Protein AF-A0AAU9NUT3-F1 (afdb_monomer)

Sequence (115 aa):
MAQRRKIEVSNTNFDGNKPEVNVSFQNAANEVTKLHHQAMNSQHVAFDAGRRHSLEKAFEWVSSKAHDGKSVTSSEFMAYLQHELNDSSANSHQELSENMPCSQDQDMKEEHPHM

Foldseek 3Di:
DDDDDPPPPPPPPPPVPPVVNVVVVVVVVVVVVVVVVVVVVVVVVVVVVVVVVVVVVLVVVCVVCVVVVHHDDPVNSVVVVVVCVVCVVPPPPDPPPDDDPDPDDDDDPPDDDDD

pLDDT: mean 74.07, std 20.13, range [30.62, 95.81]

Mean predicted aligned error: 17.2 Å

Secondary structure (DSSP, 8-state):
---------------TT-HHHHHHHHHHHHHHHHHHHHHHHHHHHHHHHHHHHHHHHHHHHHHHHHHTTPPPPHHHHHHHHHHHHHHTTS-TTSSSSS-------------PPP-

Radius of gyration: 29.27 Å; Cα contacts (8 Å, |Δi|>4): 11; chains: 1; bounding box: 67×73×70 Å

Organism: NCBI:txid75947

Solvent-accessible surface area (backbone atoms only — not comparable to full-atom values): 7428 Å² total; per-residue (Å²): 137,86,82,78,80,79,76,76,74,75,75,70,77,80,58,81,82,39,66,68,58,48,51,53,50,50,52,51,53,49,50,52,52,50,51,49,52,53,50,58,61,46,45,58,55,53,51,53,50,50,53,52,50,54,52,49,52,53,48,53,53,53,51,53,37,47,73,72,74,40,84,85,48,73,66,58,53,51,50,51,51,54,49,52,67,66,53,56,84,73,65,89,76,77,85,84,76,84,85,71,83,78,80,74,81,75,83,76,80,83,80,77,80,90,130

Structure (mmCIF, N/CA/C/O backbone):
data_AF-A0AAU9NUT3-F1
#
_entry.id   AF-A0AAU9NUT3-F1
#
loop_
_atom_site.group_PDB
_atom_site.id
_atom_site.type_symbol
_atom_site.label_atom_id
_atom_site.label_alt_id
_atom_site.label_comp_id
_atom_site.label_asym_id
_atom_site.label_entity_id
_atom_site.label_seq_id
_atom_site.pdbx_PDB_ins_code
_atom_site.Cartn_x
_atom_site.Cartn_y
_atom_site.Cartn_z
_atom_site.occupancy
_atom_site.B_iso_or_equiv
_atom_site.auth_seq_id
_atom_site.auth_comp_id
_atom_site.auth_asym_id
_atom_site.auth_atom_id
_atom_site.pdbx_PDB_model_num
ATOM 1 N N . MET A 1 1 ? 56.119 23.326 -24.899 1.00 35.97 1 MET A N 1
ATOM 2 C CA . MET A 1 1 ? 55.120 23.379 -25.990 1.00 35.97 1 MET A CA 1
ATOM 3 C C . MET A 1 1 ? 54.135 22.241 -25.757 1.00 35.97 1 MET A C 1
ATOM 5 O O . MET A 1 1 ? 54.566 21.098 -25.738 1.00 35.97 1 MET A O 1
ATOM 9 N N . ALA A 1 2 ? 52.869 22.533 -25.447 1.00 41.00 2 ALA A N 1
ATOM 10 C CA . ALA A 1 2 ? 51.874 21.507 -25.125 1.00 41.00 2 ALA A CA 1
ATOM 11 C C . ALA A 1 2 ? 51.241 20.957 -26.412 1.00 41.00 2 ALA A C 1
ATOM 13 O O . ALA A 1 2 ? 50.683 21.713 -27.207 1.00 41.00 2 ALA A O 1
ATOM 14 N N . GLN A 1 3 ? 51.339 19.646 -26.620 1.00 51.09 3 GLN A N 1
ATOM 15 C CA . GLN A 1 3 ? 50.818 18.969 -27.802 1.00 51.09 3 GLN A CA 1
ATOM 16 C C . GLN A 1 3 ? 49.310 18.748 -27.631 1.00 51.09 3 GLN A C 1
ATOM 18 O O . GLN A 1 3 ? 48.872 17.907 -26.843 1.00 51.09 3 GLN A O 1
ATOM 23 N N . ARG A 1 4 ? 48.494 19.544 -28.332 1.00 54.25 4 ARG A N 1
ATOM 24 C CA . ARG A 1 4 ? 47.042 19.335 -28.379 1.00 54.25 4 ARG A CA 1
ATOM 25 C C . ARG A 1 4 ? 46.772 18.074 -29.194 1.00 54.25 4 ARG A C 1
ATOM 27 O O . ARG A 1 4 ? 47.002 18.048 -30.399 1.00 54.25 4 ARG A O 1
ATOM 34 N N . ARG A 1 5 ? 46.288 17.027 -28.527 1.00 61.12 5 ARG A N 1
ATOM 35 C CA . ARG A 1 5 ? 45.735 15.841 -29.184 1.00 61.12 5 ARG A CA 1
ATOM 36 C C . ARG A 1 5 ? 44.453 16.292 -29.880 1.00 61.12 5 ARG A C 1
ATOM 38 O O . ARG A 1 5 ? 43.486 16.650 -29.212 1.00 61.12 5 ARG A O 1
ATOM 45 N N . LYS A 1 6 ? 44.474 16.355 -31.209 1.00 55.59 6 LYS A N 1
ATOM 46 C CA . LYS A 1 6 ? 43.274 16.538 -32.023 1.00 55.59 6 LYS A CA 1
ATOM 47 C C . LYS A 1 6 ? 42.487 15.237 -31.892 1.00 55.59 6 LYS A C 1
ATOM 49 O O . LYS A 1 6 ? 42.820 14.246 -32.529 1.00 55.59 6 LYS A O 1
ATOM 54 N N . ILE A 1 7 ? 41.522 15.221 -30.977 1.00 56.97 7 ILE A N 1
ATOM 55 C CA . ILE A 1 7 ? 40.484 14.197 -30.962 1.00 56.97 7 ILE A CA 1
ATOM 56 C C . ILE A 1 7 ? 39.707 14.453 -32.247 1.00 56.97 7 ILE A C 1
ATOM 58 O O . ILE A 1 7 ? 38.894 15.374 -32.320 1.00 56.97 7 ILE A O 1
ATOM 62 N N . GLU A 1 8 ? 40.041 13.713 -33.300 1.00 46.50 8 GLU A N 1
ATOM 63 C CA . GLU A 1 8 ? 39.135 13.539 -34.420 1.00 46.50 8 GLU A CA 1
ATOM 64 C C . GLU A 1 8 ? 37.942 12.780 -33.859 1.00 46.50 8 GLU A C 1
ATOM 66 O O . GLU A 1 8 ? 37.909 11.555 -33.820 1.00 46.50 8 GLU A O 1
ATOM 71 N N . VAL A 1 9 ? 36.967 13.541 -33.358 1.00 50.12 9 VAL A N 1
ATOM 72 C CA . VAL A 1 9 ? 35.591 13.082 -33.362 1.00 50.12 9 VAL A CA 1
ATOM 73 C C . VAL A 1 9 ? 35.323 12.832 -34.833 1.00 50.12 9 VAL A C 1
ATOM 75 O O . VAL A 1 9 ? 35.131 13.767 -35.613 1.00 50.12 9 VAL A O 1
ATOM 78 N N . SER A 1 10 ? 35.432 11.571 -35.242 1.00 47.41 10 SER A N 1
ATOM 79 C CA . SER A 1 10 ? 34.805 11.105 -36.458 1.00 47.41 10 SER A CA 1
ATOM 80 C C . SER A 1 10 ? 33.329 11.408 -36.252 1.00 47.41 10 SER A C 1
ATOM 82 O O . SER A 1 10 ? 32.600 10.611 -35.670 1.00 47.41 10 SER A O 1
ATOM 84 N N . ASN A 1 11 ? 32.906 12.609 -36.655 1.00 49.56 11 ASN A N 1
ATOM 85 C CA . ASN A 1 11 ? 31.521 12.898 -36.955 1.00 49.56 11 ASN A CA 1
ATOM 86 C C . ASN A 1 11 ? 31.193 11.930 -38.086 1.00 49.56 11 ASN A C 1
ATOM 88 O O . ASN A 1 11 ? 31.322 12.247 -39.267 1.00 49.56 11 ASN A O 1
ATOM 92 N N . THR A 1 12 ? 30.846 10.701 -37.711 1.00 53.09 12 THR A N 1
ATOM 93 C CA . THR A 1 12 ? 30.031 9.822 -38.518 1.00 53.09 12 THR A CA 1
ATOM 94 C C . THR A 1 12 ? 28.829 10.679 -38.839 1.00 53.09 12 THR A C 1
ATOM 96 O O . THR A 1 12 ? 28.011 10.937 -37.958 1.00 53.09 12 THR A O 1
ATOM 99 N N . ASN A 1 13 ? 28.822 11.250 -40.044 1.00 54.72 13 ASN A N 1
ATOM 100 C CA . ASN A 1 13 ? 27.720 12.039 -40.551 1.00 54.72 13 ASN A CA 1
ATOM 101 C C . ASN A 1 13 ? 26.468 11.199 -40.305 1.00 54.72 13 ASN A C 1
ATOM 103 O O . ASN A 1 13 ? 26.283 10.159 -40.943 1.00 54.72 13 ASN A O 1
ATOM 107 N N . PHE A 1 14 ? 25.698 11.590 -39.290 1.00 55.38 14 PHE A N 1
ATOM 108 C CA . PHE A 1 14 ? 24.424 10.991 -38.953 1.00 55.38 14 PHE A CA 1
ATOM 109 C C . PHE A 1 14 ? 23.487 11.416 -40.075 1.00 55.38 14 PHE A C 1
ATOM 111 O O . PHE A 1 14 ? 22.811 12.438 -40.011 1.00 55.38 14 PHE A O 1
ATOM 118 N N . ASP A 1 15 ? 23.576 10.698 -41.186 1.00 58.53 15 ASP A N 1
ATOM 119 C CA . ASP A 1 15 ? 22.682 10.869 -42.308 1.00 58.53 15 ASP A CA 1
ATOM 120 C C . ASP A 1 15 ? 21.357 10.236 -41.897 1.00 58.53 15 ASP A C 1
ATOM 122 O O . ASP A 1 15 ? 21.167 9.022 -41.995 1.00 58.53 15 ASP A O 1
ATOM 126 N N . GLY A 1 16 ? 20.460 11.072 -41.371 1.00 58.41 16 GLY A N 1
ATOM 127 C CA . GLY A 1 16 ? 19.117 10.682 -40.941 1.00 58.41 16 GLY A CA 1
ATOM 128 C C . GLY A 1 16 ? 18.254 10.083 -42.059 1.00 58.41 16 GLY A C 1
ATOM 129 O O . GLY A 1 16 ? 17.160 9.602 -41.778 1.00 58.41 16 GLY A O 1
ATOM 130 N N . ASN A 1 17 ? 18.744 10.071 -43.305 1.00 61.66 17 ASN A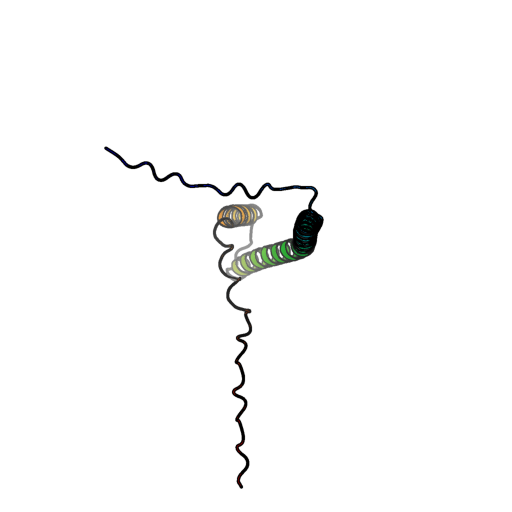 N 1
ATOM 131 C CA . ASN A 1 17 ? 18.096 9.429 -44.446 1.00 61.66 17 ASN A CA 1
ATOM 132 C C . ASN A 1 17 ? 18.559 7.984 -44.672 1.00 61.66 17 ASN A C 1
ATOM 134 O O . ASN A 1 17 ? 18.041 7.313 -45.566 1.00 61.66 17 ASN A O 1
ATOM 138 N N . LYS A 1 18 ? 19.515 7.474 -43.881 1.00 70.50 18 LYS A N 1
ATOM 139 C CA . LYS A 1 18 ? 19.912 6.067 -43.969 1.00 70.50 18 LYS A CA 1
ATOM 140 C C . LYS A 1 18 ? 18.772 5.180 -43.458 1.00 70.50 18 LYS A C 1
ATOM 142 O O . LYS A 1 18 ? 18.404 5.290 -42.284 1.00 70.50 18 LYS A O 1
ATOM 147 N N . PRO A 1 19 ? 18.243 4.264 -44.289 1.00 70.75 19 PRO A N 1
ATOM 148 C CA . PRO A 1 19 ? 17.098 3.434 -43.922 1.00 70.75 19 PRO A CA 1
ATOM 149 C C . PRO A 1 19 ? 17.368 2.591 -42.667 1.00 70.75 19 PRO A C 1
ATOM 151 O O . PRO A 1 19 ? 16.477 2.428 -41.843 1.00 70.75 19 PRO A O 1
ATOM 154 N N . GLU A 1 20 ? 18.607 2.146 -42.447 1.00 73.19 20 GLU A N 1
ATOM 155 C CA . GLU A 1 20 ? 19.003 1.397 -41.243 1.00 73.19 20 GLU A CA 1
ATOM 156 C C . GLU A 1 20 ? 18.885 2.210 -39.943 1.00 73.19 20 GLU A C 1
ATOM 158 O O . GLU A 1 20 ? 18.474 1.676 -38.911 1.00 73.19 20 GLU A O 1
ATOM 163 N N . VAL A 1 21 ? 19.208 3.508 -39.981 1.00 71.12 21 VAL A N 1
ATOM 164 C CA . VAL A 1 21 ? 19.116 4.402 -38.814 1.00 71.12 21 VAL A CA 1
ATOM 165 C C . VAL A 1 21 ? 17.652 4.690 -38.491 1.00 71.12 21 VAL A C 1
ATOM 167 O O . VAL A 1 21 ? 17.260 4.666 -37.325 1.00 71.12 21 VAL A O 1
ATOM 170 N N . ASN A 1 22 ? 16.829 4.888 -39.524 1.00 74.25 22 ASN A N 1
ATOM 171 C CA . ASN A 1 22 ? 15.390 5.086 -39.375 1.00 74.25 22 ASN A CA 1
ATOM 172 C C . ASN A 1 22 ? 14.703 3.834 -38.792 1.00 74.25 22 ASN A C 1
ATOM 174 O O . ASN A 1 22 ? 13.957 3.939 -37.821 1.00 74.25 22 ASN A O 1
ATOM 178 N N . VAL A 1 23 ? 15.039 2.641 -39.296 1.00 83.56 23 VAL A N 1
ATOM 179 C CA . VAL A 1 23 ? 14.519 1.361 -38.780 1.00 83.56 23 VAL A CA 1
ATOM 180 C C . VAL A 1 23 ? 14.963 1.113 -37.338 1.00 83.56 23 VAL A C 1
ATOM 182 O O . VAL A 1 23 ? 14.152 0.717 -36.505 1.00 83.56 23 VAL A O 1
ATOM 185 N N . SER A 1 24 ? 16.228 1.388 -37.009 1.00 82.88 24 SER A N 1
ATOM 186 C CA . SER A 1 24 ? 16.740 1.228 -35.641 1.00 82.88 24 SER A CA 1
ATOM 187 C C . SER A 1 24 ? 16.039 2.166 -34.657 1.00 82.88 24 SER A C 1
ATOM 189 O O . SER A 1 24 ? 15.652 1.743 -33.567 1.00 82.88 24 SER A O 1
ATOM 191 N N . PHE A 1 25 ? 15.822 3.424 -35.052 1.00 87.06 25 PHE A N 1
ATOM 192 C CA . PHE A 1 25 ? 15.072 4.391 -34.254 1.00 87.06 25 PHE A CA 1
ATOM 193 C C . PHE A 1 25 ? 13.615 3.960 -34.064 1.00 87.06 25 PHE A C 1
ATOM 195 O O . PHE A 1 25 ? 13.115 3.969 -32.941 1.00 87.06 25 PHE A O 1
ATOM 202 N N . GLN A 1 26 ? 12.951 3.527 -35.137 1.00 85.50 26 GLN A N 1
ATOM 20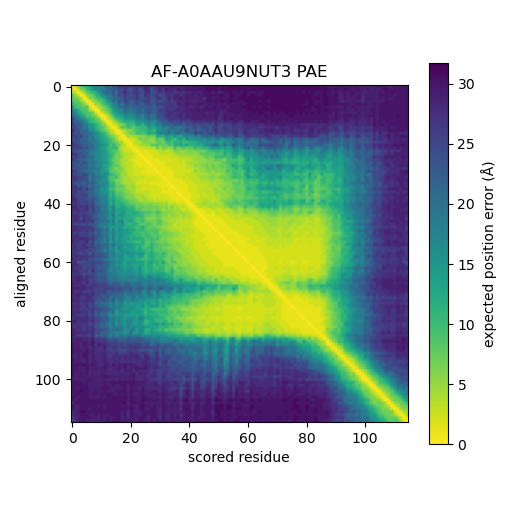3 C CA . GLN A 1 26 ? 11.571 3.057 -35.069 1.00 85.50 26 GLN A CA 1
ATOM 204 C C . GLN A 1 26 ? 11.436 1.833 -34.155 1.00 85.50 26 GLN A C 1
ATOM 206 O O . GLN A 1 26 ? 10.512 1.770 -33.348 1.00 85.50 26 GLN A O 1
ATOM 211 N N . ASN A 1 27 ? 12.374 0.887 -34.228 1.00 89.81 27 ASN A N 1
ATOM 212 C CA . ASN A 1 27 ? 12.397 -0.278 -33.346 1.00 89.81 27 ASN A CA 1
ATOM 213 C C . ASN A 1 27 ? 12.598 0.125 -31.881 1.00 89.81 27 ASN A C 1
ATOM 215 O O . ASN A 1 27 ? 11.864 -0.350 -31.018 1.00 89.81 27 ASN A O 1
ATOM 219 N N . ALA A 1 28 ? 13.522 1.047 -31.595 1.00 90.75 28 ALA A N 1
ATOM 220 C CA . ALA A 1 28 ? 13.710 1.569 -30.243 1.00 90.75 28 ALA A CA 1
ATOM 221 C C . ALA A 1 28 ? 12.444 2.275 -29.721 1.00 90.75 28 ALA A C 1
ATOM 223 O O . ALA A 1 28 ? 12.019 2.026 -28.594 1.00 90.75 28 ALA A O 1
ATOM 224 N N . ALA A 1 29 ? 11.794 3.102 -30.544 1.00 90.25 29 ALA A N 1
ATOM 225 C CA . ALA A 1 29 ? 10.541 3.769 -30.190 1.00 90.25 29 ALA A CA 1
ATOM 226 C C . ALA A 1 29 ? 9.397 2.770 -29.933 1.00 90.25 29 ALA A C 1
ATOM 228 O O . ALA A 1 29 ? 8.605 2.951 -29.002 1.00 90.25 29 ALA A O 1
ATOM 229 N N . ASN A 1 30 ? 9.333 1.688 -30.714 1.00 91.56 30 ASN A N 1
ATOM 230 C CA . ASN A 1 30 ? 8.361 0.614 -30.525 1.00 91.56 30 ASN A CA 1
ATOM 231 C C . ASN A 1 30 ? 8.601 -0.142 -29.211 1.00 91.56 30 ASN A C 1
ATOM 233 O O . ASN A 1 30 ? 7.648 -0.382 -28.472 1.00 91.56 30 ASN A O 1
ATOM 237 N N . GLU A 1 31 ? 9.852 -0.465 -28.874 1.00 94.56 31 GLU A N 1
ATOM 238 C CA . GLU A 1 31 ? 10.183 -1.118 -27.600 1.00 94.56 31 GLU A CA 1
ATOM 239 C C . GLU A 1 31 ? 9.875 -0.218 -26.397 1.00 94.56 31 GLU A C 1
ATOM 241 O O . GLU A 1 31 ? 9.295 -0.684 -25.418 1.00 94.56 31 GLU A O 1
ATOM 246 N N . VAL A 1 32 ? 10.154 1.087 -26.482 1.00 91.81 32 VAL A N 1
ATOM 247 C CA . VAL A 1 32 ? 9.750 2.051 -25.442 1.00 91.81 32 VAL A CA 1
ATOM 248 C C . VAL A 1 32 ? 8.229 2.085 -25.293 1.00 91.81 32 VAL A C 1
ATOM 250 O O . VAL A 1 32 ? 7.711 2.045 -24.177 1.00 91.81 32 VAL A O 1
ATOM 253 N N . THR A 1 33 ? 7.498 2.098 -26.409 1.00 92.62 33 THR A N 1
ATOM 254 C CA . THR A 1 33 ? 6.029 2.073 -26.410 1.00 92.62 33 THR A CA 1
ATOM 255 C C . THR A 1 33 ? 5.497 0.790 -25.775 1.00 92.62 33 THR A C 1
ATOM 257 O O . THR A 1 33 ? 4.558 0.827 -24.981 1.00 92.62 33 THR A O 1
ATOM 260 N N . LYS A 1 34 ? 6.102 -0.356 -26.087 1.00 93.75 34 LYS A N 1
ATOM 261 C CA . LYS A 1 34 ? 5.745 -1.654 -25.512 1.00 93.75 34 LYS A CA 1
ATOM 262 C C . LYS A 1 34 ? 6.018 -1.696 -24.011 1.00 93.75 34 LYS A C 1
ATOM 264 O O . LYS A 1 34 ? 5.130 -2.086 -23.257 1.00 93.75 34 LYS A O 1
ATOM 269 N N . LEU A 1 35 ? 7.196 -1.247 -23.576 1.00 92.31 35 LEU A N 1
ATOM 270 C CA . LEU A 1 35 ? 7.553 -1.172 -22.161 1.00 92.31 35 LEU A CA 1
ATOM 271 C C . LEU A 1 35 ? 6.605 -0.243 -21.400 1.00 92.31 35 LEU A C 1
ATOM 273 O O . LEU A 1 35 ? 6.169 -0.584 -20.306 1.00 92.31 35 LEU A O 1
ATOM 277 N N . HIS A 1 36 ? 6.236 0.894 -21.991 1.00 89.62 36 HIS A N 1
ATOM 278 C CA . HIS A 1 36 ? 5.263 1.807 -21.405 1.00 89.62 36 HIS A CA 1
ATOM 279 C C . HIS A 1 36 ? 3.902 1.131 -21.215 1.00 89.62 36 HIS A C 1
ATOM 281 O O . HIS A 1 36 ? 3.372 1.143 -20.110 1.00 89.62 36 HIS A O 1
ATOM 287 N N . HIS A 1 37 ? 3.351 0.490 -22.250 1.00 90.19 37 HIS A N 1
ATOM 288 C CA . HIS A 1 37 ? 2.086 -0.237 -22.112 1.00 90.19 37 HIS A CA 1
ATOM 289 C C . HIS A 1 37 ? 2.185 -1.364 -21.081 1.00 90.19 37 HIS A C 1
ATOM 291 O O . HIS A 1 37 ? 1.280 -1.527 -20.271 1.00 90.19 37 HIS A O 1
ATOM 297 N N . GLN A 1 38 ? 3.288 -2.113 -21.063 1.00 88.19 38 GLN A N 1
ATOM 298 C CA . GLN A 1 38 ? 3.520 -3.156 -20.067 1.00 88.19 38 GLN A CA 1
ATOM 299 C C . GLN A 1 38 ? 3.554 -2.581 -18.644 1.00 88.19 38 GLN A C 1
ATOM 301 O O . GLN A 1 38 ? 2.889 -3.113 -17.755 1.00 88.19 38 GLN A O 1
ATOM 306 N N . ALA A 1 39 ? 4.270 -1.474 -18.435 1.00 86.25 39 ALA A N 1
ATOM 307 C CA . ALA A 1 39 ? 4.337 -0.782 -17.155 1.00 86.25 39 ALA A CA 1
ATOM 308 C C . ALA A 1 39 ? 2.956 -0.258 -16.730 1.00 86.25 39 ALA A C 1
ATOM 310 O O . ALA A 1 39 ? 2.526 -0.515 -15.608 1.00 86.25 39 ALA A O 1
ATOM 311 N N . MET A 1 40 ? 2.219 0.388 -17.635 1.00 88.19 40 MET A N 1
ATOM 312 C CA . MET A 1 40 ? 0.860 0.879 -17.378 1.00 88.19 40 MET A CA 1
ATOM 313 C C . MET A 1 40 ? -0.113 -0.256 -17.045 1.00 88.19 40 MET A C 1
ATOM 315 O O . MET A 1 40 ? -0.892 -0.149 -16.101 1.00 88.19 40 MET A O 1
ATOM 319 N N . ASN A 1 41 ? -0.025 -1.387 -17.746 1.00 83.31 41 ASN A N 1
ATOM 320 C CA . ASN A 1 41 ? -0.839 -2.563 -17.442 1.00 83.31 41 ASN A CA 1
ATOM 321 C C . ASN A 1 41 ? -0.494 -3.137 -16.057 1.00 83.31 41 ASN A C 1
ATOM 323 O O . ASN A 1 41 ? -1.385 -3.546 -15.313 1.00 83.31 41 ASN A O 1
ATOM 327 N N . SER A 1 42 ? 0.789 -3.126 -15.678 1.00 84.81 42 SER A N 1
ATOM 328 C CA . SER A 1 42 ? 1.228 -3.562 -14.347 1.00 84.81 42 SER A CA 1
ATOM 329 C C . SER A 1 42 ? 0.884 -2.570 -13.230 1.00 84.81 42 SER A C 1
ATOM 331 O O . SER A 1 42 ? 0.723 -2.985 -12.085 1.00 84.81 42 SER A O 1
ATOM 333 N N . GLN A 1 43 ? 0.697 -1.282 -13.545 1.00 86.19 43 GLN A N 1
ATOM 334 C CA . GLN A 1 43 ? 0.354 -0.246 -12.569 1.00 86.19 43 GLN A CA 1
ATOM 335 C C . GLN A 1 43 ? -0.970 -0.551 -11.868 1.00 86.19 43 GLN A C 1
ATOM 337 O O . GLN A 1 43 ? -1.063 -0.415 -10.650 1.00 86.19 43 GLN A O 1
ATOM 342 N N . HIS A 1 44 ? -1.981 -0.998 -12.617 1.00 86.88 44 HIS A N 1
ATOM 343 C CA . HIS A 1 44 ? -3.277 -1.359 -12.042 1.00 86.88 44 HIS A CA 1
ATOM 344 C C . HIS A 1 44 ? -3.142 -2.513 -11.038 1.00 86.88 44 HIS A C 1
ATOM 346 O O . HIS A 1 44 ? -3.684 -2.457 -9.936 1.00 86.88 44 HIS A O 1
ATOM 352 N N . VAL A 1 45 ? -2.363 -3.539 -11.392 1.00 88.12 45 VAL A N 1
ATOM 353 C CA . VAL A 1 45 ? -2.111 -4.700 -10.527 1.00 88.12 45 VAL A CA 1
ATOM 354 C C . VAL A 1 45 ? -1.331 -4.295 -9.275 1.00 88.12 45 VAL A C 1
ATOM 356 O O . VAL A 1 45 ? -1.706 -4.687 -8.172 1.00 88.12 45 VAL A O 1
ATOM 359 N N . ALA A 1 46 ? -0.285 -3.479 -9.426 1.00 87.25 46 ALA A N 1
ATOM 360 C CA . ALA A 1 46 ? 0.507 -2.974 -8.308 1.00 87.25 46 ALA A CA 1
ATOM 361 C C . ALA A 1 46 ? -0.335 -2.109 -7.356 1.00 87.25 46 ALA A C 1
ATOM 363 O O . ALA A 1 46 ? -0.247 -2.256 -6.138 1.00 87.25 46 ALA A O 1
ATOM 364 N N . PHE A 1 47 ? -1.207 -1.255 -7.899 1.00 86.38 47 PHE A N 1
ATOM 365 C CA . PHE A 1 47 ? -2.131 -0.449 -7.106 1.00 86.38 47 PHE A CA 1
ATOM 366 C C . PHE A 1 47 ? -3.132 -1.316 -6.332 1.00 86.38 47 PHE A C 1
ATOM 368 O O . PHE A 1 47 ? -3.344 -1.111 -5.136 1.00 86.38 47 PHE A O 1
ATOM 375 N N . ASP A 1 48 ? -3.718 -2.322 -6.983 1.00 91.56 48 ASP A N 1
ATOM 376 C CA . ASP A 1 48 ? -4.634 -3.260 -6.333 1.00 91.56 48 ASP A CA 1
ATOM 377 C C . ASP A 1 48 ? -3.946 -4.089 -5.240 1.00 91.56 48 ASP A C 1
ATOM 379 O O . ASP A 1 48 ? -4.546 -4.343 -4.191 1.00 91.56 48 ASP A O 1
ATOM 383 N N . ALA A 1 49 ? -2.699 -4.512 -5.466 1.00 90.94 49 ALA A N 1
ATOM 384 C CA . ALA A 1 49 ? -1.880 -5.182 -4.461 1.00 90.94 49 ALA A CA 1
ATOM 385 C C . ALA A 1 49 ? -1.623 -4.267 -3.254 1.00 90.94 49 ALA A C 1
ATOM 387 O O . ALA A 1 49 ? -1.891 -4.674 -2.125 1.00 90.94 49 ALA A O 1
ATOM 388 N N . GLY A 1 50 ? -1.227 -3.012 -3.491 1.00 90.69 50 GLY A N 1
ATOM 389 C CA . GLY A 1 50 ? -1.021 -2.013 -2.440 1.00 90.69 50 GLY A CA 1
ATOM 390 C C . GLY A 1 50 ? -2.285 -1.732 -1.623 1.00 90.69 50 GLY A C 1
ATOM 391 O O . GLY A 1 50 ? -2.239 -1.723 -0.394 1.00 90.69 50 GLY A O 1
ATOM 392 N N . ARG A 1 51 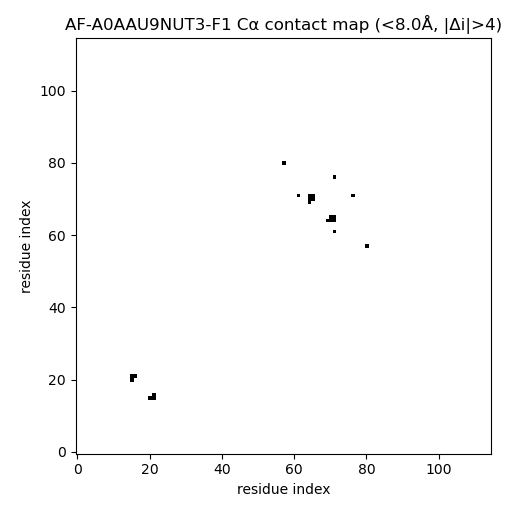? -3.447 -1.591 -2.27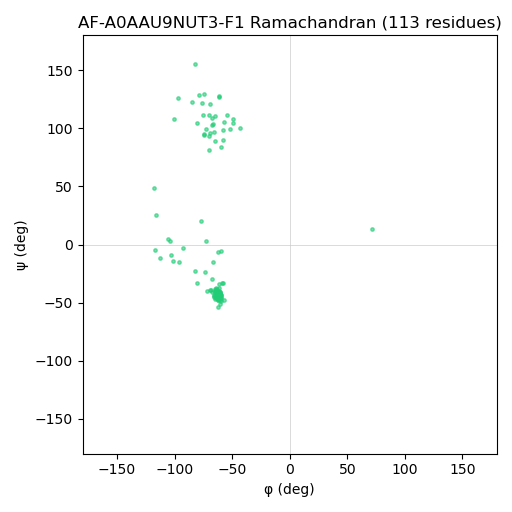9 1.00 91.12 51 ARG A N 1
ATOM 393 C CA . ARG A 1 51 ? -4.735 -1.406 -1.589 1.00 91.12 51 ARG A CA 1
ATOM 394 C C . ARG A 1 51 ? -5.053 -2.590 -0.680 1.00 91.12 51 ARG A C 1
ATOM 396 O O . ARG A 1 51 ? -5.399 -2.388 0.481 1.00 91.12 51 ARG A O 1
ATOM 403 N N . ARG A 1 52 ? -4.922 -3.818 -1.185 1.00 95.31 52 ARG A N 1
ATOM 404 C CA . ARG A 1 52 ? -5.181 -5.032 -0.397 1.00 95.31 52 ARG A CA 1
ATOM 405 C C . ARG A 1 52 ? -4.238 -5.129 0.798 1.00 95.31 52 ARG A C 1
ATOM 407 O O . ARG A 1 52 ? -4.710 -5.337 1.908 1.00 95.31 52 ARG A O 1
ATOM 414 N N . HIS A 1 53 ? -2.954 -4.874 0.570 1.00 93.56 53 HIS A N 1
ATOM 415 C CA . HIS A 1 53 ? -1.946 -4.864 1.620 1.00 93.56 53 HIS A CA 1
ATOM 416 C C . HIS A 1 53 ? -2.254 -3.820 2.706 1.00 93.56 53 HIS A C 1
ATOM 418 O O . HIS A 1 53 ? -2.251 -4.141 3.889 1.00 93.56 53 HIS A O 1
ATOM 424 N N . SER A 1 54 ? -2.622 -2.591 2.328 1.00 91.25 54 SER A N 1
ATOM 425 C CA . SER A 1 54 ? -2.980 -1.550 3.306 1.00 91.25 54 SER A CA 1
ATOM 426 C C . SER A 1 54 ? -4.191 -1.922 4.170 1.00 91.25 54 SER A C 1
ATOM 428 O O . SER A 1 54 ? -4.208 -1.644 5.369 1.00 91.25 54 SER A O 1
ATOM 430 N N . LEU A 1 55 ? -5.192 -2.590 3.584 1.00 94.75 55 LEU A N 1
ATOM 431 C CA . LEU A 1 55 ? -6.371 -3.055 4.314 1.00 94.75 55 LEU A CA 1
ATOM 432 C C . LEU A 1 55 ? -6.016 -4.183 5.282 1.00 94.75 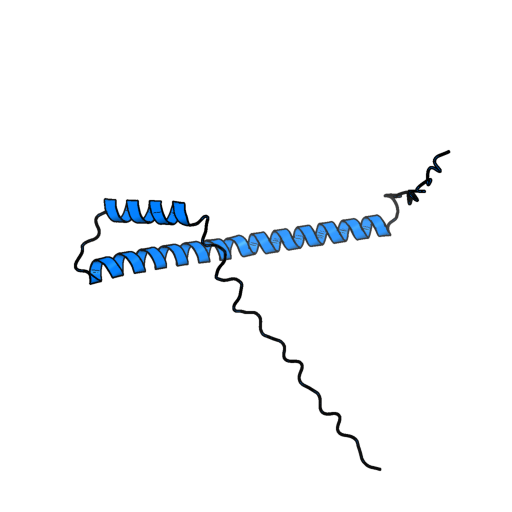55 LEU A C 1
ATOM 434 O O . LEU A 1 55 ? -6.526 -4.210 6.398 1.00 94.75 55 LEU A O 1
ATOM 438 N N . GLU A 1 56 ? -5.127 -5.082 4.870 1.00 95.81 56 GLU A N 1
ATOM 439 C CA . GLU A 1 56 ? -4.632 -6.170 5.707 1.00 95.81 56 GLU A CA 1
ATOM 440 C C . GLU A 1 56 ? -3.854 -5.641 6.915 1.00 95.81 56 GLU A C 1
ATOM 442 O O . GLU A 1 56 ? -4.161 -6.020 8.043 1.00 95.81 56 GLU A O 1
ATOM 447 N N . LYS A 1 57 ? -2.948 -4.675 6.713 1.00 94.69 57 LYS A N 1
ATOM 448 C CA . LYS A 1 57 ? -2.226 -4.002 7.806 1.00 94.69 57 LYS A CA 1
ATOM 449 C C . LYS A 1 57 ? -3.169 -3.304 8.786 1.00 94.69 57 LYS A C 1
ATOM 451 O O . LYS A 1 57 ? -3.027 -3.461 9.998 1.00 94.69 57 LYS A O 1
ATOM 456 N N . ALA A 1 58 ? -4.167 -2.581 8.277 1.00 94.06 58 ALA A N 1
ATOM 457 C CA . ALA A 1 58 ? -5.162 -1.928 9.123 1.00 94.06 58 ALA A CA 1
ATOM 458 C C . ALA A 1 58 ? -5.986 -2.943 9.930 1.00 94.06 58 ALA A C 1
ATOM 460 O O . ALA A 1 58 ? -6.226 -2.742 11.121 1.00 94.06 58 ALA A O 1
ATOM 461 N N . PHE A 1 59 ? -6.392 -4.048 9.304 1.00 94.50 59 PHE A N 1
ATOM 462 C CA . PHE A 1 59 ? -7.125 -5.115 9.976 1.00 94.50 59 PHE A CA 1
ATOM 463 C C . PHE A 1 59 ? -6.279 -5.817 11.045 1.00 94.50 59 PHE A C 1
ATOM 465 O O . PHE A 1 59 ? -6.764 -6.037 12.157 1.00 94.50 59 PHE A O 1
ATOM 472 N N . GLU A 1 60 ? -5.020 -6.131 10.738 1.00 95.12 60 GLU A N 1
ATOM 473 C CA . GLU A 1 60 ? -4.051 -6.705 11.675 1.00 95.12 60 GLU A CA 1
ATOM 474 C C . GLU A 1 60 ? -3.886 -5.800 12.903 1.00 95.12 60 GLU A C 1
ATOM 476 O O . GLU A 1 60 ? -4.003 -6.257 14.042 1.00 95.12 60 GLU A O 1
ATOM 481 N N . TRP A 1 61 ? -3.707 -4.495 12.681 1.00 95.12 61 TRP A N 1
ATOM 482 C CA . TRP A 1 61 ? -3.568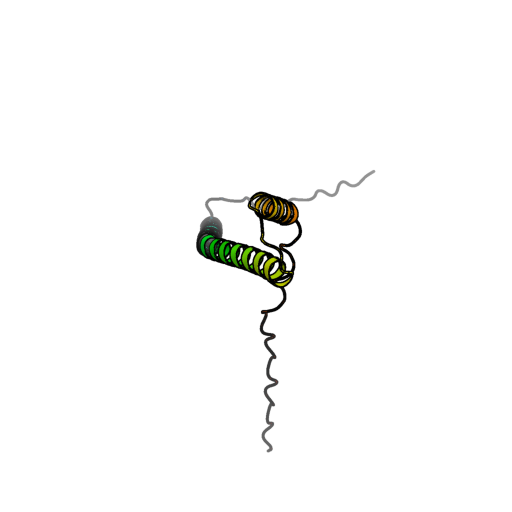 -3.519 13.756 1.00 95.12 61 TRP A CA 1
ATOM 483 C C . TRP A 1 61 ? -4.822 -3.433 14.636 1.00 95.12 61 TRP A C 1
ATOM 485 O O . TRP A 1 61 ? -4.716 -3.507 15.862 1.00 95.12 61 TRP A O 1
ATOM 495 N N . VAL A 1 62 ? -6.020 -3.334 14.043 1.00 94.38 62 VAL A N 1
ATOM 496 C CA . VAL A 1 62 ? -7.282 -3.305 14.810 1.00 94.38 62 VAL A CA 1
ATOM 497 C C . VAL A 1 62 ? -7.469 -4.600 15.603 1.00 94.38 62 VAL A C 1
ATOM 499 O O . VAL A 1 62 ? -7.841 -4.556 16.776 1.00 94.38 62 VAL A O 1
ATOM 502 N N . SER A 1 63 ? -7.174 -5.749 14.993 1.00 94.44 63 SER A N 1
ATOM 503 C CA . SER A 1 63 ? -7.278 -7.061 15.642 1.00 94.44 63 SER A CA 1
ATOM 504 C C . SER A 1 63 ? -6.319 -7.182 16.825 1.00 94.44 63 SER A C 1
ATOM 506 O O . SER A 1 63 ? -6.708 -7.675 17.883 1.00 94.44 63 SER A O 1
ATOM 508 N N . SER A 1 64 ? -5.098 -6.657 16.691 1.00 93.75 64 SER A N 1
ATOM 509 C CA . SER A 1 64 ? -4.136 -6.555 17.791 1.00 93.75 64 SER A CA 1
ATOM 5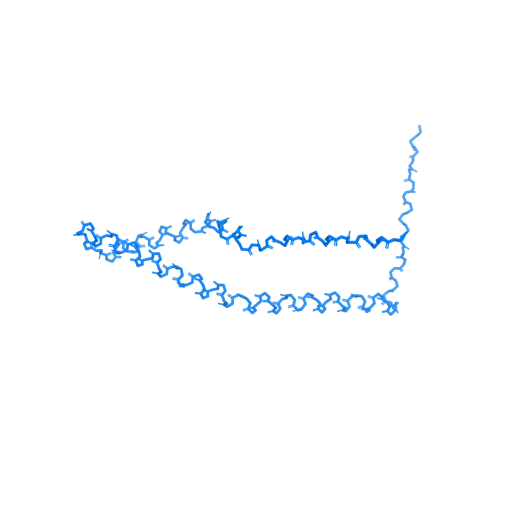10 C C . SER A 1 64 ? -4.680 -5.709 18.949 1.00 93.75 64 SER A C 1
ATOM 512 O O . SER A 1 64 ? -4.577 -6.123 20.104 1.00 93.75 64 SER A O 1
ATOM 514 N N . LYS A 1 65 ? -5.325 -4.566 18.675 1.00 93.50 65 LYS A N 1
ATOM 515 C CA . LYS A 1 65 ? -5.949 -3.746 19.732 1.00 93.50 65 LYS A CA 1
ATOM 516 C C . LYS A 1 65 ? -7.111 -4.461 20.417 1.00 93.50 65 LYS A C 1
ATOM 518 O O . LYS A 1 65 ? -7.215 -4.409 21.642 1.00 93.50 65 LYS A O 1
ATOM 523 N N . ALA A 1 66 ? -7.945 -5.159 19.649 1.00 89.62 66 ALA A N 1
ATOM 524 C CA . ALA A 1 66 ? -9.058 -5.928 20.192 1.00 89.62 66 ALA A CA 1
ATOM 525 C C . ALA A 1 66 ? -8.576 -7.087 21.081 1.00 89.62 66 ALA A C 1
ATOM 527 O O . ALA A 1 66 ? -9.155 -7.322 22.141 1.00 89.62 66 ALA A O 1
ATOM 528 N N . HIS A 1 67 ? -7.493 -7.769 20.693 1.00 91.69 67 HIS A N 1
ATOM 529 C CA . HIS A 1 67 ? -6.863 -8.813 21.504 1.00 91.69 67 HIS A CA 1
ATOM 530 C C . HIS A 1 67 ? -6.339 -8.273 22.848 1.00 91.69 67 HIS A C 1
ATOM 532 O O . HIS A 1 67 ? -6.454 -8.946 23.870 1.00 91.69 67 HIS A O 1
ATOM 538 N N . ASP A 1 68 ? -5.862 -7.026 22.885 1.00 90.38 68 ASP A N 1
ATOM 539 C CA . ASP A 1 68 ? -5.483 -6.324 24.122 1.00 90.38 68 ASP A CA 1
ATOM 540 C C . ASP A 1 68 ? -6.690 -5.890 24.986 1.00 90.38 68 ASP A C 1
ATOM 542 O O . ASP A 1 68 ? -6.519 -5.196 25.993 1.00 90.38 68 ASP A O 1
ATOM 546 N N . GLY A 1 69 ? -7.922 -6.230 24.587 1.00 87.75 69 GLY A N 1
ATOM 547 C CA . GLY A 1 69 ? -9.156 -5.786 25.239 1.00 87.75 69 GLY A CA 1
ATOM 548 C C . GLY A 1 69 ? -9.466 -4.301 25.025 1.00 87.75 69 GLY A C 1
ATOM 549 O O . GLY A 1 69 ? -10.314 -3.741 25.720 1.00 87.75 69 GLY A O 1
ATOM 550 N N . LYS A 1 70 ? -8.779 -3.643 24.082 1.00 86.44 70 LYS A N 1
ATOM 551 C CA . LYS A 1 70 ? -8.946 -2.217 23.790 1.00 86.44 70 LYS A CA 1
ATOM 552 C C . LYS A 1 70 ? -9.898 -2.041 22.615 1.00 86.44 70 LYS A C 1
ATOM 554 O O . LYS A 1 70 ? -9.686 -2.576 21.529 1.00 86.44 70 LYS A O 1
ATOM 559 N N . SER A 1 71 ? -10.936 -1.239 22.822 1.00 89.00 71 SER A N 1
ATOM 560 C CA . SER A 1 71 ? -11.752 -0.734 21.721 1.00 89.00 71 SER A CA 1
ATOM 561 C C . SER A 1 71 ? -10.974 0.347 20.979 1.00 89.00 71 SER A C 1
ATOM 563 O O . SER A 1 71 ? -10.514 1.298 21.603 1.00 89.00 71 SER A O 1
ATOM 565 N N . VAL A 1 72 ? -10.878 0.235 19.657 1.00 91.88 72 VAL A N 1
ATO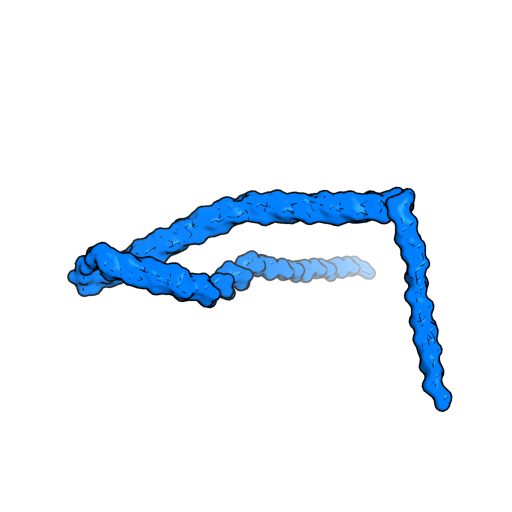M 566 C CA . VAL A 1 72 ? -10.275 1.271 18.811 1.00 91.88 72 VAL A CA 1
ATOM 567 C C . VAL A 1 72 ? -11.255 2.428 18.650 1.00 91.88 72 VAL A C 1
ATOM 569 O O . VAL A 1 72 ? -12.366 2.248 18.150 1.00 91.88 72 VAL A O 1
ATOM 572 N N . THR A 1 73 ? -10.848 3.629 19.049 1.00 94.62 73 THR A N 1
ATOM 573 C CA . THR A 1 73 ? -11.595 4.860 18.760 1.00 94.62 73 THR A CA 1
ATOM 574 C C . THR A 1 73 ? -11.285 5.375 17.352 1.00 94.62 73 THR A C 1
ATOM 576 O O . THR A 1 73 ? -10.206 5.137 16.805 1.00 94.62 73 THR A O 1
ATOM 579 N N . SER A 1 74 ? -12.201 6.148 16.755 1.00 93.69 74 SER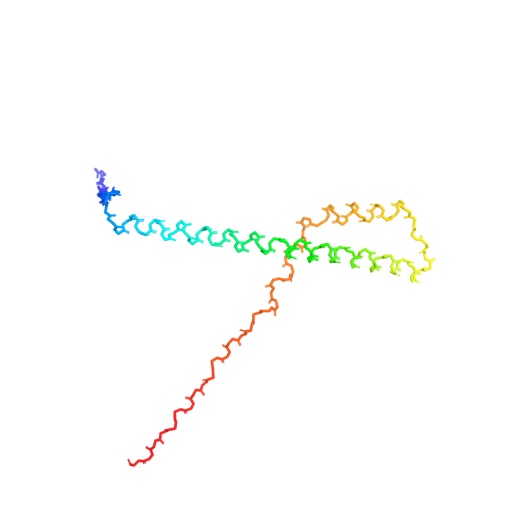 A N 1
ATOM 580 C CA . SER A 1 74 ? -11.970 6.745 15.429 1.00 93.69 74 SER A CA 1
ATOM 581 C C . SER A 1 74 ? -10.724 7.639 15.388 1.00 93.69 74 SER A C 1
ATOM 583 O O . SER A 1 74 ? -10.041 7.677 14.370 1.00 93.69 74 SER A O 1
ATOM 585 N N . SER A 1 75 ? -10.393 8.328 16.486 1.00 94.62 75 SER A N 1
ATOM 586 C CA . SER A 1 75 ? -9.182 9.150 16.586 1.00 94.62 75 SER A CA 1
ATOM 587 C C . SER A 1 75 ? -7.899 8.322 16.564 1.00 94.62 75 SER A C 1
ATOM 589 O O . SER A 1 75 ? -6.948 8.706 15.892 1.00 94.62 75 SER A O 1
ATOM 591 N N . GLU A 1 76 ? -7.868 7.181 17.256 1.00 94.44 76 GLU A N 1
ATOM 592 C CA . GLU A 1 76 ? -6.697 6.294 17.265 1.00 94.44 76 GLU A CA 1
ATOM 593 C C . GLU A 1 76 ? -6.485 5.641 15.901 1.00 94.44 76 GLU A C 1
ATOM 595 O O . GLU A 1 76 ? -5.351 5.548 15.437 1.00 94.44 76 GLU A O 1
ATOM 600 N N . PHE A 1 77 ? -7.570 5.243 15.233 1.00 94.31 77 PHE A N 1
ATOM 601 C CA . PHE A 1 77 ? -7.494 4.718 13.873 1.00 94.31 77 PHE A CA 1
ATOM 602 C C . PHE A 1 77 ? -6.982 5.775 12.883 1.00 94.31 77 PHE A C 1
ATOM 604 O O . PHE A 1 77 ? -6.097 5.491 12.081 1.00 94.31 77 PHE A O 1
ATOM 611 N N . MET A 1 78 ? -7.473 7.017 12.972 1.00 95.44 78 MET A N 1
ATOM 612 C CA . MET A 1 78 ? -6.974 8.118 12.140 1.00 95.44 78 MET A CA 1
ATOM 613 C C . MET A 1 78 ? -5.496 8.424 12.401 1.00 95.44 78 MET A C 1
ATOM 615 O O . MET A 1 78 ? -4.750 8.638 11.448 1.00 95.44 78 MET A O 1
ATOM 619 N N . ALA A 1 79 ? -5.062 8.408 13.664 1.00 94.75 79 ALA A N 1
ATOM 620 C CA . ALA A 1 79 ? -3.658 8.603 14.019 1.00 94.75 79 ALA A CA 1
ATOM 621 C C . ALA A 1 79 ? -2.768 7.474 13.470 1.00 94.75 79 ALA A C 1
ATOM 623 O O . ALA A 1 79 ? -1.695 7.749 12.939 1.00 94.75 79 ALA A O 1
ATOM 624 N N . TYR A 1 80 ? -3.235 6.222 13.535 1.00 94.56 80 TYR A N 1
ATOM 625 C CA . TYR A 1 80 ? -2.552 5.075 12.935 1.00 94.56 80 TYR A CA 1
ATOM 626 C C . TYR A 1 80 ? -2.391 5.234 11.418 1.00 94.56 80 TYR A C 1
ATOM 628 O O . TYR A 1 80 ? -1.286 5.103 10.902 1.00 94.56 80 TYR A O 1
ATOM 636 N N . LEU A 1 81 ? -3.463 5.594 10.706 1.00 93.75 81 LEU A N 1
ATOM 637 C CA . LEU A 1 81 ? -3.388 5.814 9.260 1.00 93.75 81 LEU A CA 1
ATOM 638 C C . LEU A 1 81 ? -2.431 6.954 8.899 1.00 93.75 81 LEU A C 1
ATOM 640 O O . LEU A 1 81 ? -1.647 6.818 7.968 1.00 93.75 81 LEU A O 1
ATOM 644 N N . GLN A 1 82 ? -2.473 8.072 9.626 1.00 93.50 82 GLN A N 1
ATOM 645 C CA . GLN A 1 82 ? -1.557 9.192 9.393 1.00 93.50 82 GLN A CA 1
ATOM 646 C C . GLN A 1 82 ? -0.096 8.793 9.610 1.00 93.50 82 GLN A C 1
ATOM 648 O O . GLN A 1 82 ? 0.761 9.199 8.829 1.00 93.50 82 GLN A O 1
ATOM 653 N N . HIS A 1 83 ? 0.174 7.985 10.635 1.00 92.94 83 HIS A N 1
ATOM 654 C CA . HIS A 1 83 ? 1.499 7.442 10.904 1.00 92.94 83 HIS A CA 1
ATOM 655 C C . HIS A 1 83 ? 1.986 6.547 9.756 1.00 92.94 83 HIS A C 1
ATOM 657 O O . HIS A 1 83 ? 3.030 6.821 9.175 1.00 92.94 83 HIS A O 1
ATOM 663 N N . GLU A 1 84 ? 1.205 5.537 9.363 1.00 90.56 84 GLU A N 1
ATOM 664 C CA . GLU A 1 84 ? 1.564 4.616 8.272 1.00 90.56 84 GLU A CA 1
ATOM 665 C C . GLU A 1 84 ? 1.752 5.335 6.928 1.00 90.56 84 GLU A C 1
ATOM 667 O O . GLU A 1 84 ? 2.694 5.062 6.182 1.00 90.56 84 GLU A O 1
ATOM 672 N N . LEU A 1 85 ? 0.890 6.306 6.616 1.00 88.44 85 LEU A N 1
ATOM 673 C CA . LEU A 1 85 ? 1.010 7.099 5.391 1.00 88.44 85 LEU A CA 1
ATOM 674 C C . LEU A 1 85 ? 2.250 8.000 5.399 1.00 88.44 85 LEU A C 1
ATOM 676 O O . LEU A 1 85 ? 2.814 8.253 4.339 1.00 88.44 85 LEU A O 1
ATOM 680 N N . ASN A 1 86 ? 2.700 8.455 6.568 1.00 87.38 86 ASN A N 1
ATOM 681 C CA . ASN A 1 86 ? 3.917 9.251 6.692 1.00 87.38 86 ASN A CA 1
ATOM 682 C C . ASN A 1 86 ? 5.194 8.384 6.682 1.00 87.38 86 ASN A C 1
ATOM 684 O O . ASN A 1 86 ? 6.206 8.802 6.122 1.00 87.38 86 ASN A O 1
ATOM 688 N N . ASP A 1 87 ? 5.138 7.166 7.228 1.00 66.75 87 ASP A N 1
ATOM 689 C CA . ASP A 1 87 ? 6.268 6.221 7.282 1.00 66.75 87 ASP A CA 1
ATOM 690 C C . ASP A 1 87 ? 6.471 5.419 5.986 1.00 66.75 87 ASP A C 1
ATOM 692 O O . ASP A 1 87 ? 7.577 4.962 5.688 1.00 66.75 87 ASP A O 1
ATOM 696 N N . SER A 1 88 ? 5.433 5.282 5.158 1.00 58.66 88 SER A N 1
ATOM 697 C CA . SER A 1 88 ? 5.475 4.512 3.902 1.00 58.66 88 SER A CA 1
ATOM 698 C C . SER A 1 88 ? 6.468 5.027 2.842 1.00 58.66 88 SER A C 1
ATOM 700 O O . SER A 1 88 ? 6.737 4.324 1.868 1.00 58.66 88 SER A O 1
ATOM 702 N N . SER A 1 89 ? 7.117 6.178 3.061 1.00 53.81 89 SER A N 1
ATOM 703 C CA . SER A 1 89 ? 8.293 6.609 2.288 1.00 53.81 89 SER A CA 1
ATOM 704 C C . SER A 1 89 ? 9.535 5.719 2.498 1.00 53.81 89 SER A C 1
ATOM 706 O O . SER A 1 89 ? 10.483 5.844 1.722 1.00 53.81 89 SER A O 1
ATOM 708 N N . ALA A 1 90 ? 9.573 4.860 3.525 1.00 49.81 90 ALA A N 1
ATOM 709 C CA . ALA A 1 90 ? 10.768 4.098 3.908 1.00 49.81 90 ALA A CA 1
ATOM 710 C C . ALA A 1 90 ? 10.674 2.571 3.692 1.00 49.81 90 ALA A C 1
ATOM 712 O O . ALA A 1 90 ? 11.699 1.897 3.774 1.00 49.81 90 ALA A O 1
ATOM 713 N N . ASN A 1 91 ? 9.490 2.009 3.404 1.00 50.34 91 ASN A N 1
ATOM 714 C CA . ASN A 1 91 ? 9.264 0.553 3.479 1.00 50.34 91 ASN A CA 1
ATOM 715 C C . ASN A 1 91 ? 9.171 -0.183 2.123 1.00 50.34 91 ASN A C 1
ATOM 717 O O . ASN A 1 91 ? 8.930 -1.385 2.069 1.00 50.34 91 ASN A O 1
ATOM 721 N N . SER A 1 92 ? 9.386 0.497 0.996 1.00 51.22 92 SER A N 1
ATOM 722 C CA . SER A 1 92 ? 9.270 -0.087 -0.353 1.00 51.22 92 SER A CA 1
ATOM 723 C C . SER A 1 92 ? 10.461 -0.967 -0.786 1.00 51.22 92 SER A C 1
ATOM 725 O O . SER A 1 92 ? 10.664 -1.167 -1.981 1.00 51.22 92 SER A O 1
ATOM 727 N N . HIS A 1 93 ? 11.273 -1.483 0.146 1.00 44.62 93 HIS A N 1
ATOM 728 C CA . HIS A 1 93 ? 12.546 -2.155 -0.164 1.00 44.62 93 HIS A CA 1
ATOM 729 C C . HIS A 1 93 ? 12.643 -3.642 0.225 1.00 44.62 93 HIS A C 1
ATOM 731 O O . HIS A 1 93 ? 13.654 -4.260 -0.102 1.00 44.62 93 HIS A O 1
ATOM 737 N N . GLN A 1 94 ? 11.648 -4.245 0.890 1.00 46.09 94 GLN A N 1
ATOM 738 C CA . GLN A 1 94 ? 11.817 -5.606 1.438 1.00 46.09 94 GLN A CA 1
ATOM 739 C C . GLN A 1 94 ? 11.299 -6.775 0.580 1.00 46.09 94 GLN A C 1
ATOM 741 O O . GLN A 1 94 ? 11.745 -7.893 0.800 1.00 46.09 94 GLN A O 1
ATOM 746 N N . GLU A 1 95 ? 10.466 -6.563 -0.442 1.00 45.84 95 GLU A N 1
ATOM 747 C CA . GLU A 1 95 ? 9.748 -7.673 -1.116 1.00 45.84 95 GLU A CA 1
ATOM 748 C C . GLU A 1 95 ? 10.115 -7.878 -2.602 1.00 45.84 95 GLU A C 1
ATOM 750 O O . GLU A 1 95 ? 9.323 -8.383 -3.390 1.00 45.84 95 GLU A O 1
ATOM 755 N N . LEU A 1 96 ? 11.317 -7.483 -3.033 1.00 48.44 96 LEU A N 1
ATOM 756 C CA . LEU A 1 96 ? 11.812 -7.779 -4.394 1.00 48.44 96 LEU A CA 1
ATOM 757 C C . LEU A 1 96 ? 12.864 -8.901 -4.435 1.00 48.44 96 LEU A C 1
ATOM 759 O O . LEU A 1 96 ? 13.380 -9.203 -5.508 1.00 48.44 96 LEU A O 1
ATOM 763 N N . SER A 1 97 ? 13.179 -9.536 -3.297 1.00 51.59 97 SER A N 1
ATOM 764 C CA . SER A 1 97 ? 14.321 -10.459 -3.204 1.00 51.59 97 SER A CA 1
ATOM 765 C C . SER A 1 97 ? 13.997 -11.960 -3.253 1.00 51.59 97 SER A C 1
ATOM 767 O O . SER A 1 97 ? 14.936 -12.729 -3.440 1.00 51.59 97 SER A O 1
ATOM 769 N N . GLU A 1 98 ? 12.748 -12.420 -3.102 1.00 48.56 98 GLU A N 1
ATOM 770 C CA . GLU A 1 98 ? 12.517 -13.859 -2.823 1.00 48.56 98 GLU A CA 1
ATOM 771 C C . GLU A 1 98 ? 12.034 -14.746 -3.981 1.00 48.56 98 GLU A C 1
ATOM 773 O O . GLU A 1 98 ? 12.115 -15.963 -3.854 1.00 48.56 98 GLU A O 1
ATOM 778 N N . ASN A 1 99 ? 11.657 -14.220 -5.152 1.00 53.22 99 ASN A N 1
ATOM 779 C CA . ASN A 1 99 ? 11.101 -15.066 -6.227 1.00 53.22 99 ASN A CA 1
ATOM 780 C C . ASN A 1 99 ? 11.923 -15.081 -7.526 1.00 53.22 99 ASN A C 1
ATOM 782 O O . ASN A 1 99 ? 11.371 -14.953 -8.620 1.00 53.22 99 ASN A O 1
ATOM 786 N N . MET A 1 100 ? 13.239 -15.294 -7.430 1.00 44.03 100 MET A N 1
ATOM 787 C CA . MET A 1 100 ? 14.039 -15.699 -8.592 1.00 44.03 100 MET A CA 1
ATOM 788 C C . MET A 1 100 ? 14.285 -17.213 -8.537 1.00 44.03 100 MET A C 1
ATOM 790 O O . MET A 1 100 ? 15.056 -17.662 -7.687 1.00 44.03 100 MET A O 1
ATOM 794 N N . PRO A 1 101 ? 13.658 -18.032 -9.405 1.00 44.38 101 PRO A N 1
ATOM 795 C CA . PRO A 1 101 ? 14.027 -19.435 -9.504 1.00 44.38 101 PRO A CA 1
ATOM 796 C C . PRO A 1 101 ? 15.467 -19.516 -10.018 1.00 44.38 101 PRO A C 1
ATOM 798 O O . PRO A 1 101 ? 15.762 -19.175 -11.164 1.00 44.38 101 PRO A O 1
ATOM 801 N N . CYS A 1 102 ? 16.372 -19.944 -9.136 1.00 30.62 102 CYS A N 1
ATOM 802 C CA . CYS A 1 102 ? 17.732 -20.325 -9.481 1.00 30.62 102 CYS A CA 1
ATOM 803 C C . CYS A 1 102 ? 17.642 -21.434 -10.534 1.00 30.62 102 CYS A C 1
ATOM 805 O O . CYS A 1 102 ? 17.248 -22.560 -10.226 1.00 30.62 102 CYS A O 1
ATOM 807 N N . SER A 1 103 ? 17.934 -21.104 -11.792 1.00 47.06 103 SER A N 1
ATOM 808 C CA . SER A 1 103 ? 18.074 -22.112 -12.838 1.00 47.06 103 SER A CA 1
ATOM 809 C C . SER A 1 103 ? 19.361 -22.875 -12.544 1.00 47.06 103 SER A C 1
ATOM 811 O O . SER A 1 103 ? 20.453 -22.430 -12.883 1.00 47.06 103 SER A O 1
ATOM 813 N N . GLN A 1 104 ? 19.231 -23.987 -11.820 1.00 43.56 104 GLN A N 1
ATOM 814 C CA . GLN A 1 104 ? 20.271 -25.001 -11.736 1.00 43.56 104 GLN A CA 1
ATOM 815 C C . GLN A 1 104 ? 20.387 -25.641 -13.118 1.00 43.56 104 GLN A C 1
ATOM 817 O O . GLN A 1 104 ? 19.543 -26.449 -13.506 1.00 43.56 104 GLN A O 1
ATOM 822 N N . ASP A 1 105 ? 21.421 -25.249 -13.856 1.00 46.59 105 ASP A N 1
ATOM 823 C CA . ASP A 1 105 ? 21.910 -25.990 -15.013 1.00 46.59 105 ASP A CA 1
ATOM 824 C C . ASP A 1 105 ? 22.211 -27.427 -14.559 1.00 46.59 105 ASP A C 1
ATOM 826 O O . ASP A 1 105 ? 23.079 -27.672 -13.715 1.00 46.59 105 ASP A O 1
ATOM 830 N N . GLN A 1 106 ? 21.411 -28.373 -15.048 1.00 45.91 106 GLN A N 1
ATOM 831 C CA . GLN A 1 106 ? 21.641 -29.794 -14.852 1.00 45.91 106 GLN A CA 1
ATOM 832 C C . GLN A 1 106 ? 22.786 -30.227 -15.765 1.00 45.91 106 GLN A C 1
ATOM 834 O O . GLN A 1 106 ? 22.647 -30.272 -16.984 1.00 45.91 106 GLN A O 1
ATOM 839 N N . ASP A 1 107 ? 23.900 -30.571 -15.125 1.00 41.91 107 ASP A N 1
ATOM 840 C CA . ASP A 1 107 ? 25.012 -31.364 -15.641 1.00 41.91 107 ASP A CA 1
ATOM 841 C C . ASP A 1 107 ? 24.490 -32.579 -16.434 1.00 41.91 107 ASP A C 1
ATOM 843 O O . ASP A 1 107 ? 24.046 -33.588 -15.875 1.00 41.91 107 ASP A O 1
ATOM 847 N N . MET A 1 108 ? 24.491 -32.463 -17.763 1.00 53.09 108 MET A N 1
ATOM 848 C CA . MET A 1 108 ? 24.274 -33.588 -18.664 1.00 53.09 108 MET A CA 1
ATOM 849 C C . MET A 1 108 ? 25.534 -34.450 -18.623 1.00 53.09 108 MET A C 1
ATOM 851 O O . MET A 1 108 ? 26.528 -34.143 -19.275 1.00 53.09 108 MET A O 1
ATOM 855 N N . LYS A 1 109 ? 25.477 -35.536 -17.846 1.00 49.84 109 LYS A N 1
ATOM 856 C CA . LYS A 1 109 ? 26.436 -36.644 -17.896 1.00 49.84 109 LYS A CA 1
ATOM 857 C C . LYS A 1 109 ? 26.634 -37.094 -19.342 1.00 49.84 109 LYS A C 1
ATOM 859 O O . LYS A 1 109 ? 25.764 -37.739 -19.925 1.00 49.84 109 LYS A O 1
ATOM 864 N N . GLU A 1 110 ? 27.796 -36.772 -19.891 1.00 47.62 110 GLU A N 1
ATOM 865 C CA . GLU A 1 110 ? 28.281 -37.308 -21.154 1.00 47.62 110 GLU A CA 1
ATOM 866 C C . GLU A 1 110 ? 28.728 -38.760 -20.915 1.00 47.62 110 GLU A C 1
ATOM 868 O O . GLU A 1 110 ? 29.812 -39.050 -20.405 1.00 47.62 110 GLU A O 1
ATOM 873 N N . GLU A 1 111 ? 27.818 -39.692 -21.196 1.00 50.91 111 GLU A N 1
ATOM 874 C CA . GLU A 1 111 ? 28.098 -41.121 -21.278 1.00 50.91 111 GLU A CA 1
ATOM 875 C C . GLU A 1 111 ? 29.016 -41.372 -22.484 1.00 50.91 111 GLU A C 1
ATOM 877 O O . GLU A 1 111 ? 28.591 -41.335 -23.637 1.00 50.91 111 GLU A O 1
ATOM 882 N N . HIS A 1 112 ? 30.299 -41.611 -22.215 1.00 59.97 112 HIS A N 1
ATOM 883 C CA . HIS A 1 112 ? 31.244 -42.135 -23.198 1.00 59.97 112 HIS A CA 1
ATOM 884 C C . HIS A 1 112 ? 30.801 -43.530 -23.680 1.00 59.97 112 HIS A C 1
ATOM 886 O O . HIS A 1 112 ? 30.690 -44.435 -22.845 1.00 59.97 112 HIS A O 1
ATOM 892 N N . PRO A 1 113 ? 30.669 -43.785 -24.995 1.00 66.69 113 PRO A N 1
ATOM 893 C CA . PRO A 1 113 ? 30.589 -45.149 -25.484 1.00 66.69 113 PRO A CA 1
ATOM 894 C C . PRO A 1 113 ? 31.993 -45.769 -25.534 1.00 66.69 113 PRO A C 1
ATOM 896 O O . PRO A 1 113 ? 32.932 -45.211 -26.102 1.00 66.69 113 PRO A O 1
ATOM 899 N N . HIS A 1 114 ? 32.115 -46.951 -24.932 1.00 48.03 114 HIS A N 1
ATOM 900 C CA . HIS A 1 114 ? 33.195 -47.902 -25.184 1.00 48.03 114 HIS A CA 1
ATOM 901 C C . HIS A 1 114 ? 33.169 -48.346 -26.650 1.00 48.03 114 HIS A C 1
ATOM 903 O O . HIS A 1 114 ? 32.141 -48.864 -27.086 1.00 48.03 114 HIS A O 1
ATOM 909 N N . MET A 1 115 ? 34.307 -48.237 -27.337 1.00 51.75 115 MET A N 1
ATOM 910 C CA . MET A 1 115 ? 34.895 -49.264 -28.213 1.00 51.75 115 MET A CA 1
ATOM 911 C C . MET A 1 115 ? 36.406 -49.028 -28.274 1.00 51.75 115 MET A C 1
ATOM 913 O O . MET A 1 115 ? 36.802 -47.878 -28.568 1.00 51.75 115 MET A O 1
#